Protein AF-A0A7C9ER57-F1 (afdb_monomer_lite)

Secondary structure (DSSP, 8-state):
-HHHHHHTT---S--TTSTHHHHHHHHHHHHHHHHHHHHHHTT--HHHHHHHHHHHHHHHHTHHHHHHHHHHHHHTTSS------------HHHHHHHHTT----PPPP-

pLDDT: mean 87.38, std 8.18, range [51.53, 95.69]

Organism: Opuntia streptacantha (NCBI:txid393608)

Structure (mmCIF, N/CA/C/O backbone):
data_AF-A0A7C9ER57-F1
#
_entry.id   AF-A0A7C9ER57-F1
#
loop_
_atom_site.group_PDB
_atom_site.id
_atom_site.type_symbol
_atom_site.label_atom_id
_atom_site.label_alt_id
_atom_site.label_comp_id
_atom_site.label_asym_id
_atom_site.label_entity_id
_atom_site.label_seq_id
_atom_site.pdbx_PDB_ins_code
_atom_site.Cartn_x
_atom_site.Cartn_y
_atom_site.Cartn_z
_atom_site.occupancy
_atom_site.B_iso_or_equiv
_atom_site.auth_seq_id
_atom_site.auth_comp_id
_atom_site.auth_asym_id
_atom_site.auth_atom_id
_atom_site.pdbx_PDB_model_num
ATOM 1 N N . ILE A 1 1 ? -1.456 -11.425 -5.771 1.00 86.25 1 ILE A N 1
ATOM 2 C CA . ILE A 1 1 ? -0.834 -11.456 -7.120 1.00 86.25 1 ILE A CA 1
ATOM 3 C C . ILE A 1 1 ? 0.671 -11.712 -7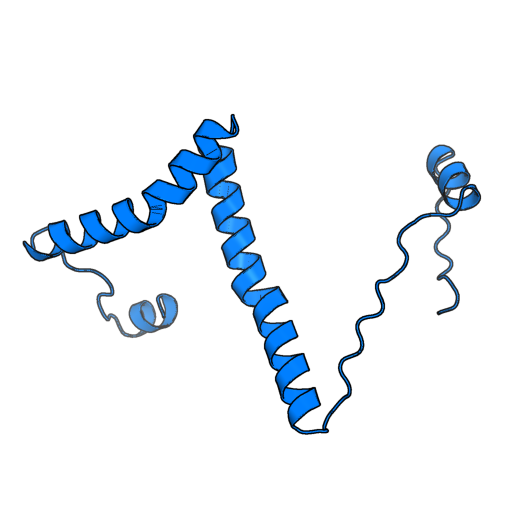.022 1.00 86.25 1 ILE A C 1
ATOM 5 O O . ILE A 1 1 ? 1.064 -12.771 -7.490 1.00 86.25 1 ILE A O 1
ATOM 9 N N . PRO A 1 2 ? 1.506 -10.883 -6.354 1.00 89.00 2 PRO A N 1
ATOM 10 C CA . PRO A 1 2 ? 2.961 -11.103 -6.362 1.00 89.00 2 PRO A CA 1
ATOM 11 C C . PRO A 1 2 ? 3.396 -12.453 -5.773 1.00 89.00 2 PRO A C 1
ATOM 13 O O . PRO A 1 2 ? 4.218 -13.141 -6.365 1.00 89.00 2 PRO A O 1
ATOM 16 N N . SER A 1 3 ? 2.795 -12.865 -4.652 1.00 90.88 3 SER A N 1
ATOM 17 C CA . SER A 1 3 ? 3.068 -14.157 -4.004 1.00 90.88 3 SER A CA 1
ATOM 18 C C . SER A 1 3 ? 2.699 -15.361 -4.875 1.00 90.88 3 SER A C 1
ATOM 20 O O . SER A 1 3 ? 3.457 -16.323 -4.939 1.00 90.88 3 SER A O 1
ATOM 22 N N . LEU A 1 4 ? 1.565 -15.293 -5.579 1.00 94.19 4 LEU A N 1
ATOM 23 C CA . LEU A 1 4 ? 1.136 -16.338 -6.511 1.00 94.19 4 LEU A CA 1
ATOM 24 C C . LEU A 1 4 ? 2.102 -16.433 -7.696 1.00 94.19 4 LEU A C 1
ATOM 26 O O . LEU A 1 4 ? 2.604 -17.511 -7.983 1.00 94.19 4 LEU A O 1
ATOM 30 N N . CYS A 1 5 ? 2.418 -15.307 -8.342 1.00 93.69 5 CYS A N 1
ATOM 31 C CA . CYS A 1 5 ? 3.354 -15.282 -9.467 1.00 93.69 5 CYS A CA 1
ATOM 32 C C . CYS A 1 5 ? 4.739 -15.810 -9.076 1.00 93.69 5 CYS A C 1
ATOM 34 O O . CYS A 1 5 ? 5.324 -16.571 -9.837 1.00 93.69 5 CYS A O 1
ATOM 36 N N . PHE A 1 6 ? 5.227 -15.475 -7.876 1.00 92.69 6 PHE A N 1
ATOM 37 C CA . PHE A 1 6 ? 6.482 -16.016 -7.354 1.00 92.69 6 PHE A CA 1
ATOM 38 C C . PHE A 1 6 ? 6.429 -17.541 -7.186 1.00 92.69 6 PHE A C 1
ATOM 40 O O . PHE A 1 6 ? 7.335 -18.229 -7.643 1.00 92.69 6 PHE A O 1
ATOM 47 N N . GLY A 1 7 ? 5.350 -18.075 -6.602 1.00 95.69 7 GLY A N 1
ATOM 48 C CA . GLY A 1 7 ? 5.172 -19.521 -6.435 1.00 95.69 7 GLY A CA 1
ATOM 49 C C . GLY A 1 7 ? 5.099 -20.290 -7.759 1.00 95.69 7 GLY A C 1
ATOM 50 O O . GLY A 1 7 ? 5.608 -21.401 -7.848 1.00 95.69 7 GLY A O 1
ATOM 51 N N . TYR A 1 8 ? 4.522 -19.683 -8.798 1.00 95.62 8 TYR A N 1
ATOM 52 C CA . TYR A 1 8 ? 4.425 -20.273 -10.137 1.00 95.62 8 TYR A CA 1
ATOM 53 C C . TYR A 1 8 ? 5.605 -19.930 -11.063 1.00 95.62 8 TYR A C 1
ATOM 55 O O . TYR A 1 8 ? 5.600 -20.333 -12.223 1.00 95.62 8 TYR A O 1
ATOM 63 N N . GLY A 1 9 ? 6.602 -19.170 -10.595 1.00 93.44 9 GLY A N 1
ATOM 64 C CA . GLY A 1 9 ? 7.734 -18.737 -11.422 1.00 93.44 9 GLY A CA 1
ATOM 65 C C . GLY A 1 9 ? 7.350 -17.814 -12.587 1.00 93.44 9 GLY A C 1
ATOM 66 O O . GLY A 1 9 ? 8.094 -17.704 -13.560 1.00 93.44 9 GLY A O 1
ATOM 67 N N . ILE A 1 10 ? 6.194 -17.151 -12.511 1.00 95.12 10 ILE A N 1
ATOM 68 C CA . ILE A 1 10 ? 5.695 -16.260 -13.562 1.00 95.12 10 ILE A CA 1
ATOM 69 C C . ILE A 1 10 ? 6.334 -14.875 -13.372 1.00 95.12 10 ILE A C 1
ATOM 71 O O . ILE A 1 10 ? 6.132 -14.253 -12.322 1.00 95.12 10 ILE A O 1
ATOM 75 N N . PRO A 1 11 ? 7.081 -14.351 -14.362 1.00 90.94 11 PRO A N 1
ATOM 76 C CA . PRO A 1 11 ? 7.675 -13.025 -14.265 1.00 90.94 11 PRO A CA 1
ATOM 77 C C . PRO A 1 11 ? 6.579 -11.954 -14.291 1.00 90.94 11 PRO A C 1
ATOM 79 O O . PRO A 1 11 ? 5.838 -11.826 -15.261 1.00 90.94 11 PRO A O 1
ATOM 82 N N . LEU A 1 12 ? 6.477 -11.176 -13.211 1.00 90.75 12 LEU A N 1
ATOM 83 C CA . LEU A 1 12 ? 5.458 -10.129 -13.066 1.00 90.75 12 LEU A CA 1
ATOM 84 C C . LEU A 1 12 ? 5.807 -8.841 -13.834 1.00 90.75 12 LEU A C 1
ATOM 86 O O . LEU A 1 12 ? 4.923 -8.050 -14.149 1.00 90.75 12 LEU A O 1
ATOM 90 N N . TYR A 1 13 ? 7.093 -8.625 -14.112 1.00 90.88 13 TYR A N 1
ATOM 91 C CA . TYR A 1 13 ? 7.617 -7.400 -14.711 1.00 90.88 13 TYR A CA 1
ATOM 92 C C . TYR A 1 13 ? 8.463 -7.718 -15.950 1.00 90.88 13 TYR A C 1
ATOM 94 O O . TYR A 1 13 ? 9.099 -8.778 -15.988 1.00 90.88 13 TYR A O 1
ATOM 102 N N . PRO A 1 14 ? 8.509 -6.810 -16.944 1.00 93.62 14 PRO A N 1
ATOM 103 C CA . PRO A 1 14 ? 9.398 -6.955 -18.090 1.00 93.62 14 PRO A CA 1
ATOM 104 C C . PRO A 1 14 ? 10.864 -6.966 -17.644 1.00 93.62 14 PRO A C 1
ATOM 106 O O . PRO A 1 14 ? 11.243 -6.342 -16.649 1.00 93.62 14 PRO A O 1
ATOM 109 N N . LYS A 1 15 ? 11.705 -7.680 -18.396 1.00 94.12 15 LYS A N 1
ATOM 110 C CA . LYS A 1 15 ? 13.155 -7.687 -18.163 1.00 94.12 15 LYS A CA 1
ATOM 111 C C . LYS A 1 15 ? 13.723 -6.301 -18.458 1.00 94.12 15 LYS A C 1
ATOM 113 O O . LYS A 1 15 ? 13.274 -5.647 -19.383 1.00 94.12 15 LYS A O 1
ATOM 118 N N . VAL A 1 16 ? 14.771 -5.888 -17.748 1.00 92.81 16 VAL A N 1
ATOM 119 C CA . VAL A 1 16 ? 15.420 -4.578 -17.982 1.00 92.81 16 VAL A CA 1
ATOM 120 C C . VAL A 1 16 ? 15.995 -4.462 -19.402 1.00 92.81 16 VAL A C 1
ATOM 122 O O . VAL A 1 16 ? 16.051 -3.376 -19.962 1.00 92.81 16 VAL A O 1
ATOM 125 N N . SER A 1 17 ? 16.387 -5.588 -20.003 1.00 93.88 17 SER A N 1
ATOM 126 C CA . SER A 1 17 ? 16.849 -5.659 -21.396 1.00 93.88 17 SER A CA 1
ATOM 127 C C . SER A 1 17 ? 15.729 -5.494 -22.432 1.00 93.88 17 SER A C 1
ATOM 129 O O . SER A 1 17 ? 16.021 -5.350 -23.614 1.00 93.88 17 SER A O 1
ATOM 131 N N . ASP A 1 18 ? 14.466 -5.577 -22.015 1.00 94.25 18 ASP A N 1
ATOM 132 C CA . ASP A 1 18 ? 13.306 -5.439 -22.888 1.00 94.25 18 ASP A CA 1
ATOM 133 C C . ASP A 1 18 ? 12.988 -3.945 -23.103 1.00 94.25 18 ASP A C 1
ATOM 135 O O . ASP A 1 18 ? 12.812 -3.221 -22.118 1.00 94.25 18 ASP A O 1
ATOM 139 N N . PRO A 1 19 ? 12.855 -3.459 -24.351 1.00 92.81 19 PRO A N 1
ATOM 140 C CA . PRO A 1 19 ? 12.403 -2.096 -24.635 1.00 92.81 19 PRO A CA 1
ATOM 141 C C . PRO A 1 19 ? 11.107 -1.692 -23.907 1.00 92.81 19 PRO A C 1
ATOM 143 O O . PRO A 1 19 ? 10.955 -0.532 -23.514 1.00 92.81 19 PRO A O 1
ATOM 146 N N . PHE A 1 20 ? 10.188 -2.634 -23.658 1.00 93.06 20 PHE A N 1
ATOM 147 C CA . PHE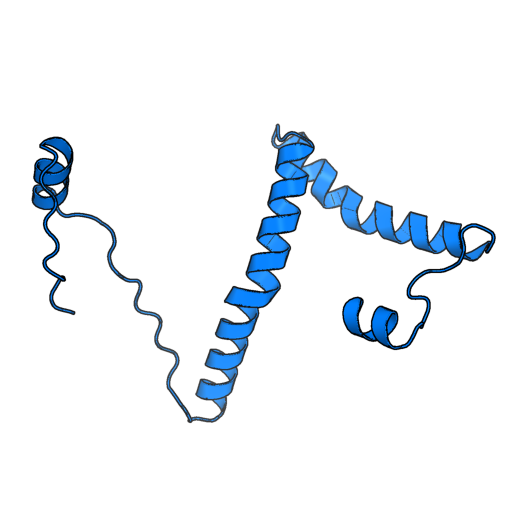 A 1 20 ? 8.936 -2.374 -22.937 1.00 93.06 20 PHE A CA 1
ATOM 148 C C . PHE A 1 20 ? 9.140 -2.020 -21.456 1.00 93.06 20 PHE A C 1
ATOM 150 O O . PHE A 1 20 ? 8.251 -1.428 -20.837 1.00 93.06 20 PHE A O 1
ATOM 157 N N . PHE A 1 21 ? 10.313 -2.307 -20.880 1.00 95.19 21 PHE A N 1
ATOM 158 C CA . PHE A 1 21 ? 10.650 -1.901 -19.516 1.00 95.19 21 PHE A CA 1
ATOM 159 C C . PHE A 1 21 ? 10.585 -0.384 -19.328 1.00 95.19 21 PHE A C 1
ATOM 161 O O . PHE A 1 21 ? 10.130 0.082 -18.284 1.00 95.19 21 PHE A O 1
ATOM 168 N N . ILE A 1 22 ? 10.973 0.394 -20.343 1.00 94.81 22 ILE A N 1
ATOM 169 C CA . ILE A 1 22 ? 10.949 1.861 -20.276 1.00 94.81 22 ILE A CA 1
ATOM 170 C C . ILE A 1 22 ? 9.512 2.360 -20.106 1.00 94.81 22 ILE A C 1
ATOM 172 O O . ILE A 1 22 ? 9.243 3.189 -19.236 1.00 94.81 22 ILE A O 1
ATOM 176 N N . ALA A 1 23 ? 8.577 1.815 -20.887 1.00 95.50 23 ALA A N 1
ATOM 177 C CA . ALA A 1 23 ? 7.162 2.157 -20.776 1.00 95.50 23 ALA A CA 1
ATOM 178 C C . ALA A 1 23 ? 6.603 1.778 -19.395 1.00 95.50 23 ALA A C 1
ATOM 180 O O . ALA A 1 23 ? 5.918 2.580 -18.759 1.00 95.50 23 ALA A O 1
ATOM 181 N N . PHE A 1 24 ? 6.952 0.588 -18.894 1.00 94.44 24 PHE A N 1
ATOM 182 C CA . PHE A 1 24 ? 6.564 0.145 -17.556 1.00 94.44 24 PHE A CA 1
ATOM 183 C C . PHE A 1 24 ? 7.087 1.087 -16.458 1.00 94.44 24 PHE A C 1
ATOM 185 O O . PHE A 1 24 ? 6.315 1.542 -15.611 1.00 94.44 24 PHE A O 1
ATOM 192 N N . ALA A 1 25 ? 8.380 1.420 -16.487 1.00 94.88 25 ALA A N 1
ATOM 193 C CA . ALA A 1 25 ? 9.009 2.305 -15.511 1.00 94.88 25 ALA A CA 1
ATOM 194 C C . ALA A 1 25 ? 8.401 3.714 -15.545 1.00 94.88 25 ALA A C 1
ATOM 196 O O . ALA A 1 25 ? 8.130 4.296 -14.493 1.00 94.88 25 ALA A O 1
ATOM 197 N N . PHE A 1 26 ? 8.130 4.237 -16.743 1.00 95.12 26 PHE A N 1
ATOM 198 C CA . PHE A 1 26 ? 7.495 5.538 -16.919 1.00 95.12 26 PHE A CA 1
ATOM 199 C C . PHE A 1 26 ? 6.110 5.586 -16.265 1.00 95.12 26 PHE A C 1
ATOM 201 O O . PHE A 1 26 ? 5.858 6.459 -15.436 1.00 95.12 26 PHE A O 1
ATOM 208 N N . VAL A 1 27 ? 5.235 4.621 -16.570 1.00 95.69 27 VAL A N 1
ATOM 209 C CA . VAL A 1 27 ? 3.886 4.552 -15.979 1.00 95.69 27 VAL A CA 1
ATOM 210 C C . VAL A 1 27 ? 3.959 4.379 -14.462 1.00 95.69 27 VAL A C 1
ATOM 212 O O . VAL A 1 27 ? 3.218 5.037 -13.727 1.00 95.69 27 VAL A O 1
ATOM 215 N N . PHE A 1 28 ? 4.880 3.541 -13.976 1.00 92.06 28 PHE A N 1
ATOM 216 C CA . PHE A 1 28 ? 5.079 3.330 -12.545 1.00 92.06 28 PHE A CA 1
ATOM 217 C C . PHE A 1 28 ? 5.423 4.638 -11.823 1.00 92.06 28 PHE A C 1
ATOM 219 O O . PHE A 1 28 ? 4.761 4.985 -10.844 1.00 92.06 28 PHE A O 1
ATOM 226 N N . ILE A 1 29 ? 6.400 5.399 -12.323 1.00 93.38 29 ILE A N 1
ATOM 227 C CA . ILE A 1 29 ? 6.813 6.673 -11.719 1.00 93.38 29 ILE A CA 1
ATOM 228 C C . ILE A 1 29 ? 5.701 7.720 -11.853 1.00 93.38 29 ILE A C 1
ATOM 230 O O . ILE A 1 29 ? 5.337 8.356 -10.861 1.00 93.38 29 ILE A O 1
ATOM 234 N N . ALA A 1 30 ? 5.111 7.859 -13.043 1.00 94.81 30 ALA A N 1
ATOM 235 C CA . ALA A 1 30 ? 4.052 8.829 -13.312 1.00 94.81 30 ALA A CA 1
ATOM 236 C C . ALA A 1 30 ? 2.844 8.638 -12.379 1.00 94.81 30 ALA A C 1
ATOM 238 O O . ALA A 1 30 ? 2.325 9.611 -11.832 1.00 94.81 30 ALA A O 1
ATOM 239 N N . SER A 1 31 ? 2.451 7.387 -12.108 1.00 93.19 31 SER A N 1
ATOM 240 C CA . SER A 1 31 ? 1.344 7.068 -11.193 1.00 93.19 31 SER A CA 1
ATOM 241 C C . SER A 1 31 ? 1.583 7.514 -9.743 1.00 93.19 31 SER A C 1
ATOM 243 O O . SER A 1 31 ? 0.634 7.742 -8.994 1.00 93.19 31 SER A O 1
ATOM 245 N N . ARG A 1 32 ? 2.850 7.650 -9.329 1.00 89.69 32 ARG A N 1
ATOM 246 C CA . ARG A 1 32 ? 3.245 8.054 -7.971 1.00 89.69 32 ARG A CA 1
ATOM 247 C C . ARG A 1 32 ? 3.546 9.540 -7.859 1.00 89.69 32 ARG A C 1
ATOM 249 O O . ARG A 1 32 ? 3.478 10.082 -6.758 1.00 89.69 32 ARG A O 1
ATOM 256 N N . PHE A 1 33 ? 3.861 10.184 -8.980 1.00 90.06 33 PHE A N 1
ATOM 257 C CA . PHE A 1 33 ? 4.362 11.552 -9.021 1.00 90.06 33 PHE A CA 1
ATOM 258 C C . PHE A 1 33 ? 3.431 12.538 -8.314 1.00 90.06 33 PHE A C 1
ATOM 260 O O . PHE A 1 33 ? 3.881 13.300 -7.465 1.00 90.06 33 PHE A O 1
ATOM 267 N N . LYS A 1 34 ? 2.121 12.449 -8.575 1.00 87.38 34 LYS A N 1
ATOM 268 C CA . LYS A 1 34 ? 1.123 13.320 -7.941 1.00 87.38 34 LYS A CA 1
ATOM 269 C C . LYS A 1 34 ? 1.177 13.256 -6.410 1.00 87.38 34 LYS A C 1
ATOM 271 O O . LYS A 1 34 ? 1.270 14.295 -5.768 1.00 87.38 34 LYS A O 1
ATOM 276 N N . GLY A 1 35 ? 1.178 12.051 -5.837 1.00 85.12 35 GLY A N 1
ATOM 277 C CA . GLY A 1 35 ? 1.203 11.878 -4.381 1.00 85.12 35 GLY A CA 1
ATOM 278 C C . GLY A 1 35 ? 2.514 12.345 -3.749 1.00 85.12 35 GLY A C 1
ATOM 279 O O . GLY A 1 35 ? 2.511 12.865 -2.641 1.00 85.12 35 GLY A O 1
ATOM 280 N N . ILE A 1 36 ? 3.633 12.211 -4.468 1.00 87.38 36 ILE A N 1
ATOM 281 C CA . ILE A 1 36 ? 4.915 12.772 -4.029 1.00 87.38 36 ILE A CA 1
ATOM 282 C C . ILE A 1 36 ? 4.820 14.304 -4.005 1.00 87.38 36 ILE A C 1
ATOM 284 O O . ILE A 1 36 ? 5.122 14.912 -2.985 1.00 87.38 36 ILE A O 1
ATOM 288 N N . CYS A 1 37 ? 4.361 14.937 -5.087 1.00 88.31 37 CYS A N 1
ATOM 289 C CA . CYS A 1 37 ? 4.229 16.394 -5.150 1.00 88.31 37 CYS A CA 1
ATOM 290 C C . CYS A 1 37 ? 3.328 16.960 -4.045 1.00 88.31 37 CYS A C 1
ATOM 292 O O . CYS A 1 37 ? 3.699 17.947 -3.416 1.00 88.31 37 CYS A O 1
ATOM 294 N N . GLU A 1 38 ? 2.178 16.336 -3.787 1.00 89.25 38 GLU A N 1
ATOM 295 C CA . GLU A 1 38 ? 1.247 16.752 -2.728 1.00 89.25 38 GLU A CA 1
ATOM 296 C C . GLU A 1 38 ? 1.890 16.694 -1.335 1.00 89.25 38 GLU A C 1
ATOM 298 O O . GLU A 1 38 ? 1.771 17.645 -0.556 1.00 89.25 38 GLU A O 1
ATOM 303 N N . ASP A 1 39 ? 2.634 15.625 -1.042 1.00 87.06 39 ASP A N 1
ATOM 304 C CA . ASP A 1 39 ? 3.328 15.477 0.238 1.00 87.06 39 ASP A CA 1
ATOM 305 C C . ASP A 1 39 ? 4.463 16.498 0.391 1.00 87.06 39 ASP A C 1
ATOM 307 O O . ASP A 1 39 ? 4.638 17.060 1.471 1.00 87.06 39 ASP A O 1
ATOM 311 N N . PHE A 1 40 ? 5.200 16.794 -0.683 1.00 88.12 40 PHE A N 1
ATOM 312 C CA . PHE A 1 40 ? 6.258 17.809 -0.670 1.00 88.12 40 PHE A CA 1
ATOM 313 C C . PHE A 1 40 ? 5.711 19.234 -0.502 1.00 88.12 40 PHE A C 1
ATOM 315 O O . PHE A 1 40 ? 6.260 20.001 0.288 1.00 88.12 40 PHE A O 1
ATOM 322 N N . ILE A 1 41 ? 4.620 19.592 -1.194 1.00 90.88 41 ILE A N 1
ATOM 323 C CA . ILE A 1 41 ? 3.957 20.904 -1.046 1.00 90.88 41 ILE A CA 1
ATOM 324 C C . ILE A 1 41 ? 3.449 21.087 0.388 1.00 90.88 41 ILE A C 1
ATOM 326 O O . ILE A 1 41 ? 3.525 22.179 0.945 1.00 90.88 41 ILE A O 1
ATOM 330 N N . SER A 1 42 ? 2.996 19.999 1.010 1.00 88.56 42 SER A N 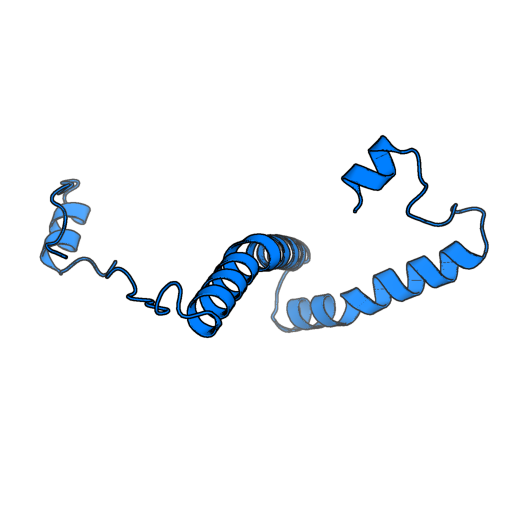1
ATOM 331 C CA . SER A 1 42 ? 2.526 19.978 2.397 1.00 88.56 42 SER A CA 1
ATOM 332 C C . SER A 1 42 ? 3.663 20.024 3.436 1.00 88.56 42 SER A C 1
ATOM 334 O O . SER A 1 42 ? 3.404 19.901 4.632 1.00 88.56 42 SER A O 1
ATOM 336 N N . GLY A 1 43 ? 4.926 20.178 3.011 1.00 90.81 43 GLY A N 1
ATOM 337 C CA . GLY A 1 43 ? 6.107 20.200 3.885 1.00 90.81 43 GLY A CA 1
ATOM 338 C C . GLY A 1 43 ? 6.533 18.823 4.408 1.00 90.81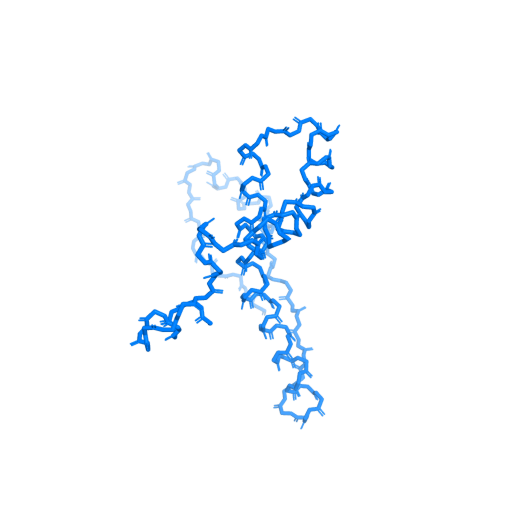 43 GLY A C 1
ATOM 339 O O . GLY A 1 43 ? 7.311 18.723 5.358 1.00 90.81 43 GLY A O 1
ATOM 340 N N . GLY A 1 44 ? 6.021 17.746 3.814 1.00 87.50 44 GLY A N 1
ATOM 341 C CA . GLY A 1 44 ? 6.369 16.372 4.141 1.00 87.50 44 GLY A CA 1
ATOM 342 C C . GLY A 1 44 ? 7.740 15.961 3.601 1.00 87.50 44 GLY A C 1
ATOM 343 O O . GLY A 1 44 ? 8.223 16.447 2.582 1.00 87.50 44 GLY A O 1
ATOM 344 N N . SER A 1 45 ? 8.376 15.011 4.285 1.00 89.94 45 SER A N 1
ATOM 345 C CA . SER A 1 45 ? 9.612 14.376 3.813 1.00 89.94 45 SER A CA 1
ATOM 346 C C . SER A 1 45 ? 9.309 13.158 2.930 1.00 89.94 45 SER A C 1
ATOM 348 O O . SER A 1 45 ? 8.231 12.569 3.023 1.00 89.94 45 SER A O 1
ATOM 350 N N . ILE A 1 46 ? 10.295 12.669 2.168 1.00 86.69 46 ILE A N 1
ATOM 351 C CA . ILE A 1 46 ? 10.191 11.383 1.438 1.00 86.69 46 ILE A CA 1
ATOM 352 C C . ILE A 1 46 ? 9.795 10.238 2.385 1.00 86.69 46 ILE A C 1
ATOM 354 O O . ILE A 1 46 ? 9.020 9.350 2.029 1.00 86.69 46 ILE A O 1
ATOM 358 N N . ARG A 1 47 ? 10.299 10.264 3.625 1.00 89.62 47 ARG A N 1
ATOM 359 C CA . ARG A 1 47 ? 9.953 9.276 4.653 1.00 89.62 47 ARG A CA 1
ATOM 360 C C . ARG A 1 47 ? 8.478 9.365 5.050 1.00 89.62 47 ARG A C 1
ATOM 362 O O . ARG A 1 47 ? 7.856 8.330 5.288 1.00 89.62 47 ARG A O 1
ATOM 369 N N . THR A 1 48 ? 7.926 10.575 5.104 1.00 89.69 48 THR A N 1
ATOM 370 C CA . THR A 1 48 ? 6.499 10.817 5.352 1.00 89.69 48 THR A CA 1
ATOM 371 C C . THR A 1 48 ? 5.658 10.198 4.239 1.00 89.69 48 THR A C 1
ATOM 373 O O . THR A 1 48 ? 4.761 9.412 4.537 1.00 89.69 48 THR A O 1
ATOM 376 N N . TRP A 1 49 ? 6.027 10.439 2.979 1.00 89.94 49 TRP A N 1
ATOM 377 C CA . TRP A 1 49 ? 5.350 9.854 1.820 1.00 89.94 49 TRP A CA 1
ATOM 378 C C . TRP A 1 49 ? 5.390 8.322 1.817 1.00 89.94 49 TRP A C 1
ATOM 380 O O . TRP A 1 49 ? 4.358 7.663 1.686 1.00 89.94 49 TRP A O 1
ATOM 390 N N . LEU A 1 50 ? 6.561 7.717 2.053 1.00 90.44 50 LEU A N 1
ATOM 391 C CA . LEU A 1 50 ? 6.689 6.257 2.144 1.00 90.44 50 LEU A CA 1
ATOM 392 C C . LEU A 1 50 ? 5.798 5.664 3.244 1.00 90.44 50 LEU A C 1
ATOM 394 O O . LEU A 1 50 ? 5.191 4.605 3.060 1.00 90.44 50 LEU A O 1
ATOM 398 N N . ASN A 1 51 ? 5.696 6.343 4.387 1.00 91.88 51 ASN A N 1
ATOM 399 C CA . ASN A 1 51 ? 4.800 5.931 5.461 1.00 91.88 51 ASN A CA 1
ATOM 400 C C . ASN A 1 51 ? 3.325 6.086 5.067 1.00 91.88 51 ASN A C 1
ATOM 402 O O . ASN A 1 51 ? 2.538 5.180 5.347 1.00 91.88 51 ASN A O 1
ATOM 406 N N . ALA A 1 52 ? 2.953 7.166 4.379 1.00 90.06 52 ALA A N 1
ATOM 407 C CA . ALA A 1 52 ? 1.598 7.362 3.872 1.00 90.06 52 ALA A CA 1
ATOM 408 C C . ALA A 1 52 ? 1.197 6.241 2.901 1.00 90.06 52 ALA A C 1
ATOM 410 O O . ALA A 1 52 ? 0.128 5.650 3.054 1.00 90.06 52 ALA A O 1
ATOM 411 N N . GLN A 1 53 ? 2.089 5.855 1.980 1.00 90.81 53 GLN A N 1
ATOM 412 C CA . GLN A 1 53 ? 1.857 4.732 1.065 1.00 90.81 53 GLN A CA 1
ATOM 413 C C . GLN A 1 53 ? 1.656 3.401 1.807 1.00 90.81 53 GLN A C 1
ATOM 415 O O . GLN A 1 53 ? 0.753 2.634 1.469 1.00 90.81 53 GLN A O 1
ATOM 420 N N . ARG A 1 54 ? 2.452 3.124 2.852 1.00 91.62 54 ARG A N 1
ATOM 421 C CA . ARG A 1 54 ? 2.288 1.915 3.684 1.00 91.62 54 ARG A CA 1
ATOM 422 C C . ARG A 1 54 ? 0.944 1.888 4.405 1.00 91.62 54 ARG A C 1
ATOM 424 O O . ARG A 1 54 ? 0.261 0.867 4.391 1.00 91.62 54 ARG A O 1
ATOM 431 N N . VAL A 1 55 ? 0.565 3.002 5.029 1.00 92.94 55 VAL A N 1
ATOM 432 C CA . VAL A 1 55 ? -0.708 3.120 5.750 1.00 92.94 55 VAL A CA 1
ATOM 433 C C . VAL A 1 55 ? -1.886 2.997 4.789 1.00 92.94 55 VAL A C 1
ATOM 435 O O . VAL A 1 55 ? -2.866 2.332 5.120 1.00 92.94 55 VAL A O 1
ATOM 438 N N . TRP A 1 56 ? -1.790 3.595 3.601 1.00 91.12 56 TRP A N 1
ATOM 439 C CA . TRP A 1 56 ? -2.812 3.476 2.567 1.00 91.12 56 TRP A CA 1
ATOM 440 C C . TRP A 1 56 ? -3.025 2.015 2.165 1.00 91.12 56 TRP A C 1
ATOM 442 O O . TRP A 1 56 ? -4.148 1.527 2.251 1.00 91.12 56 TRP A O 1
ATOM 452 N N . LEU A 1 57 ? -1.946 1.283 1.859 1.00 91.38 57 LEU A N 1
ATOM 453 C CA . LEU A 1 57 ? -2.029 -0.137 1.513 1.00 91.38 57 LEU A CA 1
ATOM 454 C C . LEU A 1 57 ? -2.691 -0.960 2.629 1.00 91.38 57 LEU A C 1
ATOM 456 O O . LEU A 1 57 ? -3.577 -1.769 2.361 1.00 91.38 57 LEU A O 1
ATOM 460 N N . LEU A 1 58 ? -2.294 -0.729 3.885 1.00 93.12 58 LEU A N 1
ATOM 461 C CA . LEU A 1 58 ? -2.867 -1.433 5.030 1.00 93.12 58 LEU A CA 1
ATOM 462 C C . LEU A 1 58 ? -4.371 -1.160 5.164 1.00 93.12 58 LEU A C 1
ATOM 464 O O . LEU A 1 58 ? -5.149 -2.097 5.341 1.00 93.12 58 LEU A O 1
ATOM 468 N N . LYS A 1 59 ? -4.790 0.106 5.050 1.00 91.56 59 LYS A N 1
ATOM 469 C CA . LYS A 1 59 ? -6.204 0.506 5.121 1.00 91.56 59 LYS A CA 1
ATOM 470 C C . LYS A 1 59 ? -7.030 -0.107 3.991 1.00 91.56 59 LYS A C 1
ATOM 472 O O . LYS A 1 59 ? -8.119 -0.606 4.262 1.00 91.56 59 LYS A O 1
ATOM 477 N N . SER A 1 60 ? -6.507 -0.114 2.765 1.00 88.44 60 SER A N 1
ATOM 478 C CA . SER A 1 60 ? -7.189 -0.688 1.601 1.00 88.44 60 SER A CA 1
ATOM 479 C C . SER A 1 60 ? -7.418 -2.192 1.735 1.00 88.44 60 SER A C 1
ATOM 481 O O . SER A 1 60 ? -8.457 -2.690 1.316 1.00 88.44 60 SER A O 1
ATOM 483 N N . VAL A 1 61 ? -6.479 -2.928 2.335 1.00 89.38 61 VAL A N 1
ATOM 484 C CA . VAL A 1 61 ? -6.622 -4.382 2.517 1.00 89.38 61 VAL A CA 1
ATOM 485 C C . VAL A 1 61 ? -7.505 -4.723 3.715 1.00 89.38 61 VAL A C 1
ATOM 487 O O . VAL A 1 61 ? -8.236 -5.702 3.670 1.00 89.38 61 VAL A O 1
ATOM 490 N N . THR A 1 62 ? -7.448 -3.939 4.791 1.00 91.25 62 THR A N 1
ATOM 491 C CA . THR A 1 62 ? -8.146 -4.267 6.044 1.00 91.25 62 THR A CA 1
ATOM 492 C C . THR A 1 62 ? -9.511 -3.591 6.128 1.00 91.25 62 THR A C 1
ATOM 494 O O . THR A 1 62 ? -10.543 -4.235 5.949 1.00 91.25 62 THR A O 1
ATOM 497 N N . CYS A 1 63 ? -9.516 -2.280 6.370 1.00 88.00 63 CYS A N 1
ATOM 498 C CA . CYS A 1 63 ? -10.715 -1.482 6.602 1.00 88.00 63 CYS A CA 1
ATOM 499 C C . CYS A 1 63 ? -11.671 -1.549 5.411 1.00 88.00 63 CYS A C 1
ATOM 501 O O . CYS A 1 63 ? -12.847 -1.858 5.582 1.00 88.00 63 CYS A O 1
ATOM 503 N N . THR A 1 64 ? -11.166 -1.324 4.196 1.00 89.06 64 THR A N 1
ATOM 504 C CA . THR A 1 64 ? -12.020 -1.322 3.002 1.00 89.06 64 THR A CA 1
ATOM 505 C C . THR A 1 64 ? -12.589 -2.709 2.706 1.00 89.06 64 THR A C 1
ATOM 507 O O . THR A 1 64 ? -13.757 -2.804 2.340 1.00 89.06 64 THR A O 1
ATOM 510 N N . MET A 1 65 ? -11.825 -3.788 2.916 1.00 90.00 65 MET A N 1
ATOM 511 C CA . MET A 1 65 ? -12.329 -5.156 2.742 1.00 90.00 65 MET A CA 1
ATOM 512 C C . MET A 1 65 ? -13.449 -5.467 3.737 1.00 90.00 65 MET A C 1
ATOM 514 O O . MET A 1 65 ? -14.497 -5.963 3.331 1.00 90.00 65 MET A O 1
ATOM 518 N N . TYR A 1 66 ? -13.255 -5.131 5.017 1.00 89.31 66 TYR A N 1
ATOM 519 C CA . TYR A 1 66 ? -14.267 -5.357 6.046 1.00 89.31 66 TYR A CA 1
ATOM 520 C C . TYR A 1 66 ? -15.530 -4.530 5.792 1.00 89.31 66 TYR A C 1
ATOM 522 O O . TYR A 1 66 ? -16.626 -5.073 5.820 1.00 89.31 66 TYR A O 1
ATOM 530 N N . ALA A 1 67 ? -15.380 -3.244 5.465 1.00 90.06 67 ALA A N 1
ATOM 531 C CA . ALA A 1 67 ? -16.507 -2.372 5.142 1.00 90.06 67 ALA A CA 1
ATOM 532 C C . ALA A 1 67 ? -17.282 -2.855 3.905 1.00 90.06 67 ALA A C 1
ATOM 534 O O . ALA A 1 67 ? -18.509 -2.813 3.884 1.00 90.06 67 ALA A O 1
ATOM 535 N N . THR A 1 68 ? -16.578 -3.349 2.881 1.00 91.69 68 THR A N 1
ATOM 536 C CA . THR A 1 68 ? -17.220 -3.915 1.684 1.00 91.69 68 THR A CA 1
ATOM 537 C C . THR A 1 68 ? -17.992 -5.182 2.032 1.00 91.69 68 THR A C 1
ATOM 539 O O . THR A 1 68 ? -19.127 -5.343 1.596 1.00 91.69 68 THR A O 1
ATOM 542 N N . LEU A 1 69 ? -17.400 -6.068 2.836 1.00 92.19 69 LEU A N 1
ATOM 543 C CA . LEU A 1 69 ? -18.047 -7.299 3.278 1.00 92.19 69 LEU A CA 1
ATOM 544 C C . LEU A 1 69 ? -19.288 -7.008 4.130 1.00 92.19 69 LEU A C 1
ATOM 546 O O . LEU A 1 69 ? -20.330 -7.604 3.884 1.00 92.19 69 LEU A O 1
ATOM 550 N N . ASP A 1 70 ? -19.201 -6.060 5.062 1.00 91.12 70 ASP A N 1
ATOM 551 C CA . ASP A 1 70 ? -20.330 -5.633 5.894 1.00 91.12 70 ASP A CA 1
ATOM 552 C C . ASP A 1 70 ? -21.474 -5.071 5.033 1.00 91.12 70 ASP A C 1
ATOM 554 O O . ASP A 1 70 ? -22.618 -5.494 5.169 1.00 91.12 70 ASP A O 1
ATOM 558 N N . CYS A 1 71 ? -21.152 -4.221 4.050 1.00 92.19 71 CYS A N 1
ATOM 559 C CA . CYS A 1 71 ? -22.122 -3.696 3.086 1.00 92.19 71 CYS A CA 1
ATOM 560 C C . CYS A 1 71 ? -22.773 -4.807 2.241 1.00 92.19 71 CYS A C 1
ATOM 562 O O . CYS A 1 71 ? -23.980 -4.791 2.017 1.00 92.19 71 CYS A O 1
ATOM 564 N N . VAL A 1 72 ? -22.005 -5.805 1.790 1.00 94.19 72 VAL A N 1
ATOM 565 C CA . VAL A 1 72 ? -22.554 -6.954 1.050 1.00 94.19 72 VAL A CA 1
ATOM 566 C C . VAL A 1 72 ? -23.486 -7.785 1.935 1.00 94.19 72 VAL A C 1
ATOM 568 O O . VAL A 1 72 ? -24.557 -8.177 1.478 1.00 94.19 72 VAL A O 1
ATOM 571 N N . MET A 1 73 ? -23.115 -8.041 3.191 1.00 93.62 73 MET A N 1
ATOM 572 C CA . MET A 1 73 ? -23.950 -8.794 4.133 1.00 93.62 73 MET A CA 1
ATOM 573 C C . MET A 1 73 ? -25.276 -8.088 4.425 1.00 93.62 73 MET A C 1
ATOM 575 O O . MET A 1 73 ? -26.310 -8.754 4.476 1.00 93.62 73 MET A O 1
ATOM 579 N N . ASP A 1 74 ? -25.251 -6.763 4.549 1.00 93.50 74 ASP A N 1
ATOM 580 C CA . ASP A 1 74 ? -26.441 -5.925 4.712 1.00 93.50 74 ASP A CA 1
ATOM 581 C C . ASP A 1 74 ? -27.345 -5.975 3.480 1.00 93.50 74 ASP A C 1
ATOM 583 O O . ASP A 1 74 ? -28.535 -6.270 3.588 1.00 93.50 74 ASP A O 1
ATOM 587 N N . LYS A 1 75 ? -26.772 -5.836 2.276 1.00 93.25 75 LYS A N 1
ATOM 588 C CA . LYS A 1 75 ? -27.528 -5.971 1.019 1.00 93.25 75 LYS A CA 1
ATOM 589 C C . LYS A 1 75 ? -28.146 -7.353 0.819 1.00 93.25 75 LYS A C 1
ATOM 591 O O . LYS A 1 75 ? -29.172 -7.455 0.152 1.00 93.25 75 LYS A O 1
ATOM 596 N N . LEU A 1 76 ? -27.540 -8.399 1.375 1.00 95.69 76 LEU A N 1
ATOM 597 C CA . LEU A 1 76 ? -28.073 -9.763 1.353 1.00 95.69 76 LEU A CA 1
ATOM 598 C C . LEU A 1 76 ? -29.065 -10.046 2.495 1.00 95.69 76 LEU A C 1
ATOM 600 O O . LEU A 1 76 ? -29.617 -11.143 2.544 1.00 95.69 76 LEU A O 1
ATOM 604 N N . GLY A 1 77 ? -29.291 -9.096 3.409 1.00 92.62 77 GLY A N 1
ATOM 605 C CA . GLY A 1 77 ? -30.174 -9.268 4.566 1.00 92.62 77 GLY A CA 1
ATOM 606 C C . GLY A 1 77 ? -29.636 -10.234 5.627 1.00 92.62 77 GLY A C 1
ATOM 607 O O . GLY A 1 77 ? -30.404 -10.741 6.438 1.00 92.62 77 GLY A O 1
ATOM 608 N N . LEU A 1 78 ? -28.329 -10.525 5.618 1.00 91.31 78 LEU A N 1
ATOM 609 C CA . LEU A 1 78 ? -27.699 -11.463 6.557 1.00 91.31 78 LEU A CA 1
ATOM 610 C C . LEU A 1 78 ? -27.378 -10.814 7.908 1.00 91.31 78 LEU A C 1
ATOM 612 O O . LEU A 1 78 ? -27.348 -11.495 8.931 1.00 91.31 78 LEU A O 1
ATOM 616 N N . LYS A 1 79 ? -27.076 -9.515 7.902 1.00 86.25 79 LYS A N 1
ATOM 617 C CA . LYS A 1 79 ? -26.699 -8.728 9.078 1.00 86.25 79 LYS A CA 1
ATOM 618 C C . LYS A 1 79 ? -26.873 -7.249 8.747 1.00 86.25 79 LYS A C 1
ATOM 620 O O . LYS A 1 79 ? -26.333 -6.812 7.740 1.00 86.25 79 LYS A O 1
ATOM 625 N N . GLU A 1 80 ? -27.537 -6.486 9.609 1.00 83.81 80 GLU A N 1
ATOM 626 C CA . GLU A 1 80 ? -27.589 -5.026 9.470 1.00 83.81 80 GLU A CA 1
ATOM 627 C C . GLU A 1 80 ? -26.213 -4.400 9.744 1.00 83.81 80 GLU A C 1
ATOM 629 O O . GLU A 1 80 ? -25.545 -4.738 10.734 1.00 83.81 80 GLU A O 1
ATOM 634 N N . THR A 1 81 ? -25.780 -3.467 8.891 1.00 77.94 81 THR A N 1
ATOM 635 C CA . THR A 1 81 ? -24.555 -2.699 9.161 1.00 77.94 81 THR A CA 1
ATOM 636 C C . THR A 1 81 ? -24.759 -1.820 10.396 1.00 77.94 81 THR A C 1
ATOM 638 O O . THR A 1 81 ? -25.531 -0.862 10.363 1.00 77.94 81 THR A O 1
ATOM 641 N N . SER A 1 82 ? -24.045 -2.104 11.487 1.00 76.50 82 SER A N 1
ATOM 642 C CA . SER A 1 82 ? -24.008 -1.242 12.670 1.00 76.50 82 SER A CA 1
ATOM 643 C C . SER A 1 82 ? -22.569 -0.840 12.975 1.00 76.50 82 SER A C 1
ATOM 645 O O . SER A 1 82 ? -21.686 -1.667 13.204 1.00 76.50 82 SER A O 1
ATOM 647 N N . PHE A 1 83 ? -22.318 0.467 12.954 1.00 72.00 83 PHE A N 1
ATOM 648 C CA . PHE A 1 83 ? -21.036 1.039 13.339 1.00 72.00 83 PHE A CA 1
ATOM 649 C C . PHE A 1 83 ? -21.262 1.968 14.524 1.00 72.00 83 PHE A C 1
ATOM 651 O O . PHE A 1 83 ? -21.575 3.144 14.355 1.00 72.00 83 PHE A O 1
ATOM 658 N N . ILE A 1 84 ? -21.133 1.419 15.732 1.00 80.12 84 ILE A N 1
ATOM 659 C CA . ILE A 1 84 ? -21.165 2.190 16.976 1.00 80.12 84 ILE A CA 1
ATOM 660 C C . ILE A 1 84 ? -19.709 2.398 17.406 1.00 80.12 84 ILE A C 1
ATOM 662 O O . ILE A 1 84 ? -19.063 1.442 17.850 1.00 80.12 84 ILE A O 1
ATOM 666 N N . PRO A 1 85 ? -19.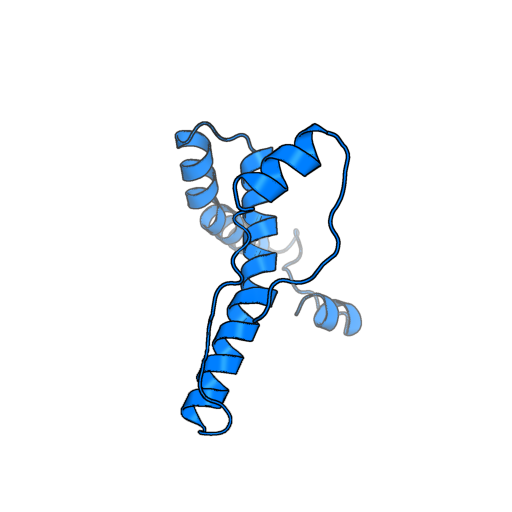144 3.612 17.253 1.00 75.25 85 PRO A N 1
ATOM 667 C CA . PRO A 1 85 ? -17.789 3.885 17.700 1.00 75.25 85 PRO A CA 1
ATOM 668 C C . PRO A 1 85 ? -17.683 3.645 19.204 1.00 75.25 85 PRO A C 1
ATOM 670 O O . PRO A 1 85 ? -18.463 4.185 19.987 1.00 75.25 85 PRO A O 1
ATOM 673 N N . THR A 1 86 ? -16.691 2.868 19.632 1.00 76.88 86 THR A N 1
ATOM 674 C CA . THR A 1 86 ? -16.416 2.737 21.062 1.00 76.88 86 THR A CA 1
ATOM 675 C C . THR A 1 86 ? -15.941 4.080 21.597 1.00 76.88 86 THR A C 1
ATOM 677 O O . THR A 1 86 ? -14.953 4.639 21.107 1.00 76.88 86 THR A O 1
ATOM 680 N N . ASN A 1 87 ? -16.616 4.587 22.624 1.00 77.44 87 ASN A N 1
ATOM 681 C CA . ASN A 1 87 ? -16.189 5.804 23.288 1.00 77.44 87 ASN A CA 1
ATOM 682 C C . ASN A 1 87 ? -14.835 5.571 23.982 1.00 77.44 87 ASN A C 1
ATOM 684 O O . ASN A 1 87 ? -14.745 4.855 24.979 1.00 77.44 87 ASN A O 1
ATOM 688 N N . LYS A 1 88 ? -13.775 6.170 23.431 1.00 72.56 88 LYS A N 1
ATOM 689 C CA . LYS A 1 88 ? -12.429 6.182 24.026 1.00 72.56 88 LYS A CA 1
ATOM 690 C C . LYS A 1 88 ? -12.120 7.475 24.781 1.00 72.56 88 LYS A C 1
ATOM 692 O O . LYS A 1 88 ? -11.018 7.602 25.309 1.00 72.56 88 LYS A O 1
ATOM 697 N N . ALA A 1 89 ? -13.055 8.425 24.845 1.00 72.44 89 ALA A N 1
ATOM 698 C CA . ALA A 1 89 ? -12.903 9.582 25.711 1.00 72.44 89 ALA A CA 1
ATOM 699 C C . ALA A 1 89 ? -12.985 9.097 27.164 1.00 72.44 89 ALA A C 1
ATOM 701 O O . ALA A 1 89 ? -14.025 8.641 27.640 1.00 72.44 89 ALA A O 1
ATOM 702 N N . GLY A 1 90 ? -11.853 9.135 27.864 1.00 67.31 90 GLY A N 1
ATOM 703 C CA . GLY A 1 90 ? -11.842 8.930 29.303 1.00 67.31 90 GLY A CA 1
ATOM 704 C C . GLY A 1 90 ? -12.579 10.090 29.958 1.00 67.31 90 GLY A C 1
ATOM 705 O O . GLY A 1 90 ? -12.213 11.241 29.732 1.00 67.31 90 GLY A O 1
ATOM 706 N N . GLY A 1 91 ? -13.607 9.800 30.759 1.00 77.12 91 GLY A N 1
ATOM 707 C CA . GLY A 1 91 ? -14.197 10.816 31.632 1.00 77.12 91 GLY A CA 1
ATOM 708 C C . GLY A 1 91 ? -13.121 11.454 32.515 1.00 77.12 91 GLY A C 1
ATOM 709 O O . GLY A 1 91 ? -12.079 10.839 32.764 1.00 77.12 91 GLY A O 1
ATOM 710 N N . GLU A 1 92 ? -13.366 12.672 33.001 1.00 78.50 92 GLU A N 1
ATOM 711 C CA . GLU A 1 92 ? -12.389 13.439 33.795 1.00 78.50 92 GLU A CA 1
ATOM 712 C C . GLU A 1 92 ? -11.795 12.630 34.960 1.00 78.50 92 GLU A C 1
ATOM 714 O O . GLU A 1 92 ? -10.620 12.765 35.295 1.00 78.50 92 GLU A O 1
ATOM 719 N N . GLU A 1 93 ? -12.583 11.725 35.541 1.00 78.06 93 GLU A N 1
ATOM 720 C CA . GLU A 1 93 ? -12.153 10.822 36.606 1.00 78.06 93 GLU A CA 1
ATOM 721 C C . GLU A 1 93 ? -11.092 9.802 36.143 1.00 78.06 93 GLU A C 1
ATOM 723 O O . GLU A 1 93 ? -10.068 9.622 36.804 1.00 78.06 93 GLU A O 1
ATOM 728 N N . LYS A 1 94 ? -11.268 9.196 34.959 1.00 77.94 94 LYS A N 1
ATOM 729 C CA . LYS A 1 94 ? -10.279 8.283 34.356 1.00 77.94 94 LYS A CA 1
ATOM 730 C C . LYS A 1 94 ? -8.985 9.019 34.009 1.00 77.94 94 LYS A C 1
ATOM 732 O O . LYS A 1 94 ? -7.902 8.468 34.194 1.00 77.94 94 LYS A O 1
ATOM 737 N N . ALA A 1 95 ? -9.091 10.270 33.553 1.00 81.38 95 ALA A N 1
ATOM 738 C CA . ALA A 1 95 ? -7.928 11.115 33.291 1.00 81.38 95 ALA A CA 1
ATOM 739 C C . ALA A 1 95 ? -7.145 11.428 34.581 1.00 81.38 95 ALA A C 1
ATOM 741 O O . ALA A 1 95 ? -5.917 11.336 34.583 1.00 81.38 95 ALA A O 1
ATOM 742 N N . LYS A 1 96 ? -7.838 11.720 35.693 1.00 84.56 96 LYS A N 1
ATOM 743 C CA . LYS A 1 96 ? -7.209 11.931 37.011 1.00 84.56 96 LYS A CA 1
ATOM 744 C C . LYS A 1 96 ? -6.478 10.686 37.512 1.00 84.56 96 LYS A C 1
ATOM 746 O O . LYS A 1 96 ? -5.323 10.792 37.917 1.00 84.56 96 LYS A O 1
ATOM 751 N N . TYR A 1 97 ? -7.103 9.509 37.461 1.00 83.12 97 TYR A N 1
ATOM 752 C CA . TYR A 1 97 ? -6.444 8.270 37.892 1.00 83.12 97 TYR A CA 1
ATOM 753 C C . TYR A 1 97 ? -5.221 7.934 37.036 1.00 83.12 97 TYR A C 1
ATOM 755 O O . TYR A 1 97 ? -4.177 7.590 37.589 1.00 83.12 97 TYR A O 1
ATOM 763 N N . TYR A 1 98 ? -5.311 8.133 35.717 1.00 82.75 98 TYR A N 1
ATOM 764 C CA . TYR A 1 98 ? -4.181 7.946 34.809 1.00 82.75 98 TYR A CA 1
ATOM 765 C C . TYR A 1 98 ? -2.992 8.848 35.177 1.00 82.75 98 TYR A C 1
ATOM 767 O O . TYR A 1 98 ? -1.865 8.367 35.267 1.00 82.75 98 TYR A O 1
ATOM 775 N N . GLN A 1 99 ? -3.233 10.133 35.473 1.00 88.12 99 GLN A N 1
ATOM 776 C CA . GLN A 1 99 ? -2.184 11.054 35.941 1.00 88.12 99 GLN A CA 1
ATOM 777 C C . GLN A 1 99 ? -1.567 10.632 37.284 1.00 88.12 99 GLN A C 1
ATOM 779 O O . GLN A 1 99 ? -0.394 10.896 37.530 1.00 88.12 99 GLN A O 1
ATOM 784 N N . MET A 1 100 ? -2.329 9.945 38.140 1.00 90.62 100 MET A N 1
ATOM 785 C CA . MET A 1 100 ? -1.846 9.378 39.405 1.00 90.62 100 MET A CA 1
ATOM 786 C C . MET A 1 100 ? -1.195 7.990 39.251 1.00 90.62 100 MET A C 1
ATOM 788 O O . MET A 1 100 ? -0.869 7.362 40.257 1.00 90.62 100 MET A O 1
ATOM 792 N N . GLY A 1 101 ? -1.045 7.472 38.025 1.00 87.50 101 GLY A N 1
ATOM 793 C CA . GLY A 1 101 ? -0.514 6.128 37.769 1.00 87.50 101 GLY A CA 1
ATOM 794 C C . GLY A 1 101 ? -1.434 4.989 38.228 1.00 87.50 101 GLY A C 1
ATOM 795 O O . GLY A 1 101 ? -0.987 3.851 38.365 1.00 87.50 101 GLY A O 1
ATOM 796 N N . LYS A 1 102 ? -2.714 5.280 38.487 1.00 85.88 102 LYS A N 1
ATOM 797 C CA . LYS A 1 102 ? -3.734 4.295 38.855 1.00 85.88 102 LYS A CA 1
ATOM 798 C C . LYS A 1 102 ? -4.538 3.918 37.615 1.00 85.88 102 LYS A C 1
ATOM 800 O O . LYS A 1 102 ? -5.169 4.767 36.992 1.00 85.88 102 LYS A O 1
ATOM 805 N N . TYR A 1 103 ? -4.530 2.636 37.270 1.00 80.94 103 TYR A N 1
ATOM 806 C CA . TYR A 1 103 ? -5.262 2.112 36.121 1.00 80.94 103 TYR A CA 1
ATOM 807 C C . TYR A 1 103 ? -6.541 1.426 36.593 1.00 80.94 103 TYR A C 1
ATOM 809 O O . TYR A 1 103 ? -6.486 0.463 37.357 1.00 80.94 103 TYR A O 1
ATOM 817 N N . ASP A 1 104 ? -7.689 1.930 36.144 1.00 76.38 104 ASP A N 1
ATOM 818 C CA . ASP A 1 104 ? -8.975 1.263 36.331 1.00 76.38 104 ASP A CA 1
ATOM 819 C C . ASP A 1 104 ? -9.269 0.382 35.109 1.00 76.38 104 ASP A C 1
ATOM 821 O O . ASP A 1 104 ? -9.415 0.880 33.990 1.00 76.38 104 ASP A O 1
ATOM 825 N N . PHE A 1 105 ? -9.323 -0.933 35.326 1.00 80.00 105 PHE A N 1
ATOM 826 C CA . PHE A 1 105 ? -9.593 -1.937 34.291 1.00 80.00 105 PHE A CA 1
ATOM 827 C C . PHE A 1 105 ? -11.077 -2.301 34.178 1.00 80.00 105 PHE A C 1
ATOM 829 O O . PHE A 1 105 ? -11.436 -3.186 33.399 1.00 80.00 105 PHE A O 1
ATOM 836 N N . ARG A 1 106 ? -11.955 -1.642 34.943 1.00 77.19 106 ARG A N 1
ATOM 837 C CA . ARG A 1 106 ? -13.401 -1.829 34.816 1.00 77.19 106 ARG A CA 1
ATOM 838 C C . ARG A 1 106 ? -13.858 -1.429 33.415 1.00 77.19 106 ARG A C 1
ATOM 840 O O . ARG A 1 106 ? -13.550 -0.346 32.909 1.00 77.19 106 ARG A O 1
ATOM 847 N N . THR A 1 107 ? -14.612 -2.315 32.781 1.00 64.19 107 THR A N 1
ATOM 848 C CA . THR A 1 107 ? -15.218 -2.064 31.474 1.00 64.19 107 THR A CA 1
ATOM 849 C C . THR A 1 107 ? -16.396 -1.104 31.648 1.00 64.19 107 THR A C 1
ATOM 851 O O . THR A 1 107 ? -17.125 -1.186 32.634 1.00 64.19 107 THR A O 1
ATOM 854 N N . SER A 1 108 ? -16.581 -0.157 30.725 1.00 65.31 108 SER A N 1
ATOM 855 C CA . SER A 1 108 ? -17.822 0.624 30.681 1.00 65.31 108 SER A CA 1
ATOM 856 C C . SER A 1 108 ? -18.994 -0.309 30.388 1.00 65.31 108 SER A C 1
ATOM 858 O O . SER A 1 108 ? -18.847 -1.197 29.547 1.00 65.31 108 SER A O 1
ATOM 860 N N . ASN A 1 109 ? -20.143 -0.090 31.033 1.00 61.16 109 ASN A N 1
ATOM 861 C CA . ASN A 1 109 ? -21.385 -0.725 30.598 1.00 61.16 109 ASN A CA 1
ATOM 862 C C . ASN A 1 109 ? -21.629 -0.316 29.138 1.00 61.16 109 ASN A C 1
ATOM 864 O O . ASN A 1 109 ? -21.586 0.879 28.832 1.00 61.16 109 ASN A O 1
ATOM 868 N N . MET A 1 110 ? -21.750 -1.316 28.261 1.00 51.53 110 MET A N 1
ATOM 869 C CA . MET A 1 110 ? -22.122 -1.131 26.855 1.00 51.53 110 MET A CA 1
ATOM 870 C C . MET A 1 110 ? -23.557 -0.638 26.743 1.00 51.53 110 MET A C 1
ATOM 872 O O . MET A 1 110 ? -24.397 -1.121 27.536 1.00 51.53 110 MET A O 1
#

Foldseek 3Di:
DVVVCVVVVNDPADDPPDPCNVVVVVVVCVVCVVLVVVCVVVVHDPVRSVVVVVVVVVCCVPVVVVVVVQVVCCVVVNDNDDDDDDDPPDDPVCVVCVVVVHHDPDDPDD

Radius of gyration: 23.26 Å; chains: 1; bounding box: 47×41×64 Å

Sequence (110 aa):
IPSLCFGYGIPLYPKVSDPFFIAF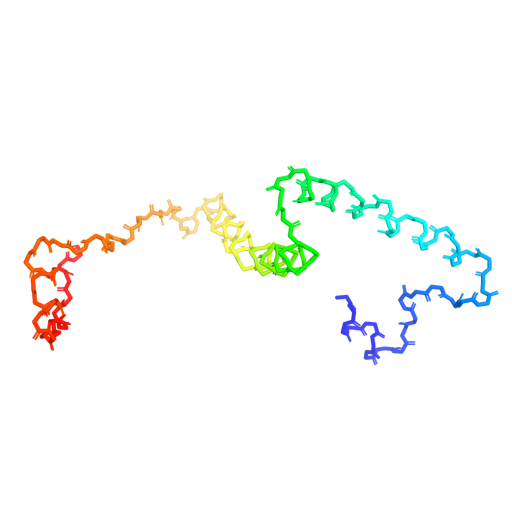AFVFIASRFKGICEDFISGGSIRTWLNAQRVWLLKSVTCTMYATLDCVMDKLGLKETSFIPTNKAGGEEKAKYYQMGKYDFRTSNM